Protein AF-A0A1A7YX71-F1 (afdb_monomer_lite)

Foldseek 3Di:
DDPPDDDDDDDDAEEAEDDPVLVVDVVNVCVVCCVPRVVVVDYHYDYPPPPDDDDPDDPVPDDDDDDDDDPVPNPCVPVVNVVVVVVVQVVQVVVVHGDDDDDDDPDD

Organism: NCBI:txid60296

InterPro domains:
  IPR003349 JmjN domain [PF02375] (14-47)
  IPR003349 JmjN domain [PS51183] (13-54)
  IPR003349 JmjN domain [SM00545] (12-53)
  IPR036431 ARID DNA-binding domain superfamily [SSF46774] (58-107)

Sequence (108 aa):
MSAYAEFVPPPECPVFEPSWEEFSDPLGFINKIRPIAEKTGICKIRPPQDWQPPFACDVRNFRFTPRVQRLNELEALTRVKLNFLDQIAKFWELQGSKIRFPHVERKI

Radius of gyration: 23.55 Å; chains: 1; bounding box: 48×42×63 Å

pLDDT: mean 87.99, std 12.6, range [39.25, 98.06]

Secondary structure (DSSP, 8-state):
----PPP-PPPPPPEE---HHHHH-HHHHHHHHHHHHTTTS--EEPPPTT------S-TTT----PPP--GGG--TT-HHHHHHHHHHHHHHHHTT--------TT--

Structure (mmCIF, N/CA/C/O backbone):
data_AF-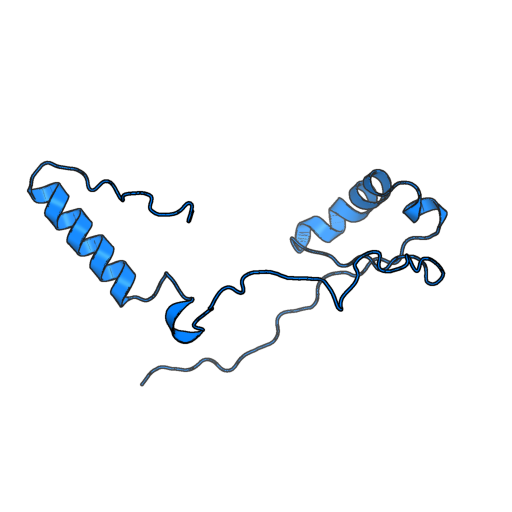A0A1A7YX71-F1
#
_entry.id   AF-A0A1A7YX71-F1
#
loop_
_atom_site.group_PDB
_atom_site.id
_atom_site.type_symbol
_atom_site.label_atom_id
_atom_site.label_alt_id
_atom_site.label_comp_id
_atom_site.label_asym_id
_atom_site.label_entity_id
_atom_site.label_seq_id
_atom_site.pdbx_PDB_ins_code
_atom_site.Cartn_x
_atom_site.Cartn_y
_atom_site.Cartn_z
_atom_site.occupancy
_atom_site.B_iso_or_equiv
_atom_site.auth_seq_id
_atom_site.auth_comp_id
_atom_site.auth_asym_id
_atom_site.auth_atom_id
_atom_site.pdbx_PDB_model_num
ATOM 1 N N . MET A 1 1 ? -28.779 16.682 11.242 1.00 39.25 1 MET A N 1
ATOM 2 C CA . MET A 1 1 ? -28.637 16.122 9.883 1.00 39.25 1 MET A CA 1
ATOM 3 C C . MET A 1 1 ? -27.153 15.942 9.634 1.00 39.25 1 MET A C 1
ATOM 5 O O . MET A 1 1 ? -26.424 16.915 9.773 1.00 39.25 1 MET A O 1
ATOM 9 N N . SER A 1 2 ? -26.692 14.707 9.425 1.00 51.47 2 SER A N 1
ATOM 10 C CA . SER A 1 2 ? -25.288 14.448 9.091 1.00 51.47 2 SER A CA 1
ATOM 11 C C . SER A 1 2 ? -25.038 15.000 7.689 1.00 51.47 2 SER A C 1
ATOM 13 O O . SER A 1 2 ? -25.748 14.630 6.755 1.00 51.47 2 SER A O 1
ATOM 15 N N . ALA A 1 3 ? -24.115 15.9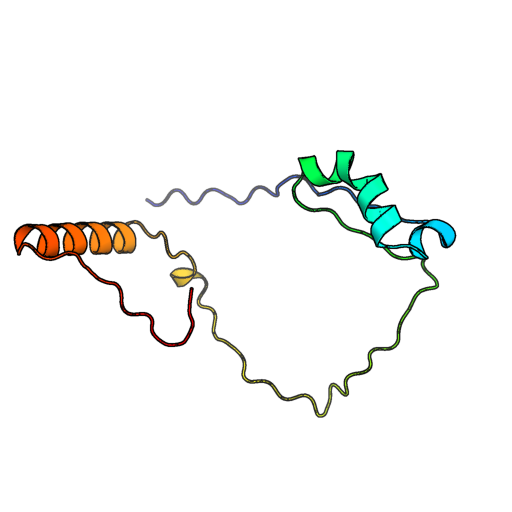50 7.564 1.00 57.91 3 ALA A N 1
ATOM 16 C CA . ALA A 1 3 ? -23.662 16.429 6.270 1.00 57.91 3 ALA A CA 1
ATOM 17 C C . ALA A 1 3 ? -22.780 15.328 5.673 1.00 57.91 3 ALA A C 1
ATOM 19 O O . ALA A 1 3 ? -21.602 15.221 6.006 1.00 57.91 3 ALA A O 1
ATOM 20 N N . TYR A 1 4 ? -23.371 14.462 4.854 1.00 62.59 4 TYR A N 1
ATOM 21 C CA . TYR A 1 4 ? -22.599 13.542 4.032 1.00 62.59 4 TYR A CA 1
ATOM 22 C C . TYR A 1 4 ? -21.865 14.391 2.995 1.00 62.59 4 TYR A C 1
ATOM 24 O O . TYR A 1 4 ? -22.487 14.933 2.084 1.00 62.59 4 TYR A O 1
ATOM 32 N N . ALA A 1 5 ? -20.560 14.577 3.179 1.00 73.88 5 ALA A N 1
ATOM 33 C CA . ALA A 1 5 ? -19.719 15.133 2.133 1.00 73.88 5 ALA A CA 1
ATOM 34 C C . ALA A 1 5 ? -19.713 14.140 0.964 1.00 73.88 5 ALA A C 1
ATOM 36 O O . ALA A 1 5 ? -19.429 12.956 1.154 1.00 73.88 5 ALA A O 1
ATOM 37 N N . GLU A 1 6 ? -20.078 14.609 -0.225 1.00 88.38 6 GLU A N 1
ATOM 38 C CA . GLU A 1 6 ? -19.988 13.814 -1.445 1.00 88.38 6 GLU A CA 1
ATOM 39 C C . GLU A 1 6 ? -18.515 13.482 -1.729 1.00 88.38 6 GLU A C 1
ATOM 41 O O . GLU A 1 6 ? -17.621 14.296 -1.483 1.00 88.38 6 GLU A O 1
ATOM 46 N N . PHE A 1 7 ? -18.244 12.258 -2.183 1.00 91.56 7 PHE A N 1
ATOM 47 C CA . PHE A 1 7 ? -16.879 11.804 -2.424 1.00 91.56 7 PHE A CA 1
ATOM 48 C C . PHE A 1 7 ? -16.243 12.589 -3.575 1.00 91.56 7 PHE A C 1
ATOM 50 O O . PHE A 1 7 ? -16.764 12.603 -4.689 1.00 91.56 7 PHE A O 1
ATOM 57 N N . VAL A 1 8 ? -15.075 13.175 -3.317 1.00 93.94 8 VAL A N 1
ATOM 58 C CA . VAL A 1 8 ? -14.234 13.797 -4.341 1.00 93.94 8 VAL A CA 1
ATOM 59 C C . VAL A 1 8 ? -12.966 12.952 -4.492 1.00 93.94 8 VAL A C 1
ATOM 61 O O . VAL A 1 8 ? -12.226 12.812 -3.513 1.00 93.94 8 VAL A O 1
ATOM 64 N N . PRO A 1 9 ? -12.697 12.378 -5.680 1.00 94.38 9 PRO A N 1
ATOM 65 C CA . PRO A 1 9 ? -11.481 11.611 -5.912 1.00 94.38 9 PRO A CA 1
ATOM 66 C C . PRO A 1 9 ? -10.219 12.461 -5.675 1.00 94.38 9 PRO A C 1
ATOM 68 O O . PRO A 1 9 ? -10.140 13.583 -6.186 1.00 94.38 9 PRO A O 1
ATOM 71 N N . PRO A 1 10 ? -9.220 11.957 -4.931 1.00 93.88 10 PRO A N 1
ATOM 72 C CA . PRO A 1 10 ? -7.930 12.624 -4.801 1.00 93.88 10 PRO A CA 1
ATOM 73 C C . PRO A 1 10 ? -7.129 12.552 -6.116 1.00 93.88 10 PRO A C 1
ATOM 75 O O . PRO A 1 10 ? -7.420 11.712 -6.970 1.00 93.88 10 PRO A O 1
ATOM 78 N N . PRO A 1 11 ? -6.101 13.403 -6.292 1.00 95.62 11 PRO A N 1
ATOM 79 C CA . PRO A 1 11 ? -5.203 13.304 -7.438 1.00 95.62 11 PRO A CA 1
ATOM 80 C C . PRO A 1 11 ? -4.448 11.967 -7.451 1.00 95.62 11 PRO A C 1
ATOM 82 O O . PRO A 1 11 ? -4.078 11.429 -6.406 1.00 95.62 11 PRO A O 1
ATOM 85 N N . GLU A 1 12 ? -4.189 11.458 -8.654 1.00 96.12 12 GLU A N 1
ATOM 86 C CA . GLU A 1 12 ? -3.448 10.215 -8.871 1.00 96.12 12 GLU A CA 1
ATOM 87 C C . GLU A 1 12 ? -1.962 10.341 -8.499 1.00 96.12 12 GLU A C 1
ATOM 89 O O . GLU A 1 12 ? -1.345 11.403 -8.612 1.00 96.12 12 GLU A O 1
ATOM 94 N N . CYS A 1 13 ? -1.365 9.219 -8.094 1.00 96.69 13 CYS A N 1
ATOM 95 C CA . CYS A 1 13 ? 0.067 9.128 -7.804 1.00 96.69 13 CYS A CA 1
ATOM 96 C C . CYS A 1 13 ? 0.915 8.984 -9.089 1.00 96.69 13 CYS A C 1
ATOM 98 O O . CYS A 1 13 ? 0.409 8.524 -10.119 1.00 96.69 13 CYS A O 1
ATOM 100 N N . PRO A 1 14 ? 2.217 9.335 -9.057 1.00 97.25 14 PRO A N 1
ATOM 101 C CA . PRO A 1 14 ? 3.100 9.181 -10.209 1.00 97.25 14 PRO A CA 1
ATOM 102 C C . PRO A 1 14 ? 3.270 7.712 -10.610 1.00 97.25 14 PRO A C 1
ATOM 104 O O . PRO A 1 14 ? 3.330 6.812 -9.764 1.00 97.25 14 PRO A O 1
ATOM 107 N N . VAL A 1 15 ? 3.384 7.491 -11.922 1.00 97.88 15 VAL A N 1
ATOM 108 C CA . VAL A 1 15 ? 3.590 6.175 -12.533 1.00 97.88 15 VAL A CA 1
ATOM 109 C C . VAL A 1 15 ? 4.948 6.138 -13.218 1.00 97.88 15 VAL A C 1
ATOM 111 O O . VAL A 1 15 ? 5.278 7.051 -13.970 1.00 97.88 15 VAL A O 1
ATOM 114 N N . PHE A 1 16 ? 5.710 5.076 -12.975 1.00 97.56 16 PHE A N 1
ATOM 115 C CA . PHE A 1 16 ? 7.027 4.862 -13.563 1.00 97.56 16 PHE A CA 1
ATOM 116 C C . PHE A 1 16 ? 7.058 3.565 -14.375 1.00 97.56 16 PHE A C 1
ATOM 118 O O . PHE A 1 16 ? 6.539 2.538 -13.932 1.00 97.56 16 PHE A O 1
ATOM 125 N N . GLU A 1 17 ? 7.680 3.624 -15.549 1.00 97.12 17 GLU A N 1
ATOM 126 C CA . GLU A 1 17 ? 7.806 2.516 -16.503 1.00 97.12 17 GLU A CA 1
ATOM 127 C C . GLU A 1 17 ? 9.307 2.315 -16.796 1.00 97.12 17 GLU A C 1
ATOM 129 O O . GLU A 1 17 ? 9.835 2.963 -17.701 1.00 97.12 17 GLU A O 1
ATOM 134 N N . PRO A 1 18 ? 10.039 1.536 -15.970 1.00 96.88 18 PRO A N 1
ATOM 135 C CA . PRO A 1 18 ? 11.474 1.324 -16.138 1.00 96.88 18 PRO A CA 1
ATOM 136 C C . PRO A 1 18 ? 11.804 0.596 -17.442 1.00 96.88 18 PRO A C 1
ATOM 138 O O . PRO A 1 18 ? 11.065 -0.285 -17.889 1.00 96.88 18 PRO A O 1
ATOM 141 N N . SER A 1 19 ? 12.977 0.899 -17.996 1.00 96.31 19 SER A N 1
ATOM 142 C CA . SER A 1 19 ? 13.597 0.049 -19.014 1.00 96.31 19 SER A CA 1
ATOM 143 C C . SER A 1 19 ? 14.019 -1.307 -18.426 1.00 96.31 19 SER A C 1
ATOM 145 O O . SER A 1 19 ? 14.082 -1.483 -17.210 1.00 96.31 19 SER A O 1
ATOM 147 N N . TRP A 1 20 ? 14.368 -2.278 -19.275 1.00 95.88 20 TRP A N 1
ATOM 148 C CA . TRP A 1 20 ? 14.914 -3.564 -18.815 1.00 95.88 20 TRP A CA 1
ATOM 149 C C . TRP A 1 20 ? 16.193 -3.415 -17.981 1.00 95.88 20 TRP A C 1
ATOM 151 O O . TRP A 1 20 ? 16.388 -4.157 -17.021 1.00 95.88 20 TRP A O 1
ATOM 161 N N . GLU A 1 21 ? 17.040 -2.442 -18.320 1.00 96.12 21 GLU A N 1
ATOM 162 C CA . GLU A 1 21 ? 18.265 -2.145 -17.573 1.00 96.12 21 GLU A CA 1
ATOM 163 C C . GLU A 1 21 ? 17.933 -1.610 -16.179 1.00 96.12 21 GLU A C 1
ATOM 165 O O . GLU A 1 21 ? 18.461 -2.087 -15.180 1.00 96.12 21 GLU A O 1
ATOM 170 N N . GLU A 1 22 ? 16.994 -0.670 -16.089 1.00 95.06 22 GLU A N 1
ATOM 171 C CA . GLU A 1 22 ? 16.545 -0.109 -14.814 1.00 95.06 22 GLU A CA 1
ATOM 172 C C . GLU A 1 22 ? 15.790 -1.129 -13.959 1.00 95.06 22 GLU A C 1
ATOM 174 O O . GLU A 1 22 ? 15.921 -1.142 -12.739 1.00 95.06 22 GLU A O 1
ATOM 179 N N . PHE A 1 23 ? 15.020 -2.009 -14.597 1.00 96.31 23 PHE A N 1
ATOM 180 C CA . PHE A 1 23 ? 14.265 -3.060 -13.926 1.00 96.31 23 PHE A CA 1
ATOM 181 C C . PHE A 1 23 ? 15.171 -4.162 -13.351 1.00 96.31 23 PHE A C 1
ATOM 183 O O . PHE A 1 23 ? 14.747 -4.904 -12.465 1.00 96.31 23 PHE A O 1
ATOM 190 N N . SER A 1 24 ? 16.422 -4.256 -13.819 1.00 96.25 24 SER A N 1
ATOM 191 C CA . SER A 1 24 ? 17.395 -5.240 -13.331 1.00 96.25 24 SER A CA 1
ATOM 192 C C . SER A 1 24 ? 17.920 -4.950 -11.917 1.00 96.25 24 SER A C 1
ATOM 194 O O . SER A 1 24 ? 18.229 -5.894 -11.189 1.00 96.25 24 SER A O 1
ATOM 196 N N . ASP A 1 25 ? 17.954 -3.677 -11.499 1.00 97.00 25 ASP A N 1
ATOM 197 C CA . ASP A 1 25 ? 18.292 -3.246 -10.133 1.00 97.00 25 ASP A CA 1
ATOM 198 C C . ASP A 1 25 ? 17.128 -2.456 -9.498 1.00 97.00 25 ASP A C 1
ATOM 200 O O . ASP A 1 25 ? 17.078 -1.220 -9.571 1.00 97.00 25 ASP A O 1
ATOM 204 N N . PRO A 1 26 ? 16.186 -3.148 -8.824 1.00 96.69 26 PRO A N 1
ATOM 205 C CA . PRO A 1 26 ? 15.019 -2.509 -8.223 1.00 96.69 26 PRO A CA 1
ATOM 206 C C . PRO A 1 26 ? 15.364 -1.431 -7.190 1.00 96.69 26 PRO A C 1
ATOM 208 O O . PRO A 1 26 ? 14.680 -0.410 -7.123 1.00 96.69 26 PRO A O 1
ATOM 211 N N . LEU A 1 27 ? 16.411 -1.626 -6.377 1.00 97.19 27 LEU A N 1
ATOM 212 C CA . LEU A 1 27 ? 16.788 -0.656 -5.342 1.00 97.19 27 LEU A CA 1
ATOM 213 C C . LEU A 1 27 ? 17.457 0.572 -5.959 1.00 97.19 27 LEU A C 1
ATOM 215 O O . LEU A 1 27 ? 17.170 1.696 -5.538 1.00 97.19 27 LEU A O 1
ATOM 219 N N . GLY A 1 28 ? 18.295 0.377 -6.979 1.00 97.25 28 GLY A N 1
ATOM 220 C CA . GLY A 1 28 ? 18.844 1.465 -7.783 1.00 97.25 28 GLY A CA 1
ATOM 221 C C . GLY A 1 28 ? 17.744 2.309 -8.425 1.00 97.25 28 GLY A C 1
ATOM 222 O O . GLY A 1 28 ? 17.741 3.537 -8.289 1.00 97.25 28 GLY A O 1
ATOM 223 N N . PHE A 1 29 ? 16.749 1.663 -9.037 1.00 97.50 29 PHE A N 1
ATOM 224 C CA . PHE A 1 29 ? 15.607 2.356 -9.631 1.00 97.50 29 PHE A CA 1
ATOM 225 C C . PHE A 1 29 ? 14.753 3.099 -8.594 1.00 97.50 29 PHE A C 1
ATOM 227 O O . PHE A 1 29 ? 14.411 4.264 -8.804 1.00 97.50 29 PHE A O 1
ATOM 234 N N . ILE A 1 30 ? 14.460 2.482 -7.442 1.00 97.56 30 ILE A N 1
ATOM 235 C CA . ILE A 1 30 ? 13.728 3.137 -6.345 1.00 97.56 30 ILE A CA 1
ATOM 236 C C . ILE A 1 30 ? 14.472 4.390 -5.864 1.00 97.56 30 ILE A C 1
ATOM 238 O O . ILE A 1 30 ? 13.861 5.447 -5.703 1.00 97.56 30 ILE A O 1
ATOM 242 N N . ASN A 1 31 ? 15.793 4.308 -5.685 1.00 97.19 31 ASN A N 1
ATOM 243 C CA . ASN A 1 31 ? 16.608 5.459 -5.298 1.00 97.19 31 ASN A CA 1
ATOM 244 C C . ASN A 1 31 ? 16.580 6.570 -6.356 1.00 97.19 31 ASN A C 1
ATOM 246 O O . ASN A 1 31 ? 16.519 7.747 -5.998 1.00 97.19 31 ASN A O 1
ATOM 250 N N . LYS A 1 32 ? 16.559 6.212 -7.646 1.00 96.81 32 LYS A N 1
ATOM 251 C CA . LYS A 1 32 ? 16.434 7.165 -8.758 1.00 96.81 32 LYS A CA 1
ATOM 252 C C . LYS A 1 32 ? 15.110 7.935 -8.716 1.00 96.81 32 LYS A C 1
ATOM 254 O O . LYS A 1 32 ? 15.110 9.149 -8.906 1.00 96.81 32 LYS A O 1
ATOM 259 N N . ILE A 1 33 ? 13.988 7.257 -8.462 1.00 97.25 33 ILE A N 1
ATOM 260 C CA . ILE A 1 33 ? 12.650 7.882 -8.457 1.00 97.25 33 ILE A CA 1
ATOM 261 C C . ILE A 1 33 ? 12.277 8.529 -7.114 1.00 97.25 33 ILE A C 1
ATOM 263 O O . ILE A 1 33 ? 11.327 9.318 -7.056 1.00 97.25 33 ILE A O 1
ATOM 267 N N . ARG A 1 34 ? 13.018 8.233 -6.037 1.00 96.75 34 ARG A N 1
ATOM 268 C CA . ARG A 1 34 ? 12.748 8.712 -4.673 1.00 96.75 34 ARG A CA 1
ATOM 269 C C . ARG A 1 34 ? 12.478 10.223 -4.582 1.00 96.75 34 ARG A C 1
ATOM 271 O O . ARG A 1 34 ? 11.452 10.567 -3.999 1.00 96.75 34 ARG A O 1
ATOM 278 N N . PRO A 1 35 ? 13.277 11.130 -5.184 1.00 97.38 35 PRO A N 1
ATOM 279 C CA . PRO A 1 35 ? 13.049 12.577 -5.062 1.00 97.38 35 PRO A CA 1
ATOM 280 C C . PRO A 1 35 ? 11.683 13.055 -5.588 1.00 97.38 35 PRO A C 1
ATOM 282 O O . PRO A 1 35 ? 11.233 14.154 -5.255 1.00 97.38 35 PRO A O 1
ATOM 285 N N . ILE A 1 36 ? 11.032 12.248 -6.432 1.00 95.50 36 ILE A N 1
ATOM 286 C CA . ILE A 1 36 ? 9.710 12.515 -7.003 1.00 95.50 36 ILE A CA 1
ATOM 287 C C . ILE A 1 36 ? 8.634 11.810 -6.171 1.00 95.50 36 ILE A C 1
ATOM 289 O O . ILE A 1 36 ? 7.694 12.458 -5.715 1.00 95.50 36 ILE A O 1
ATOM 293 N N . ALA A 1 37 ? 8.785 10.501 -5.947 1.00 96.00 37 ALA A N 1
ATOM 294 C CA . ALA A 1 37 ? 7.785 9.664 -5.280 1.00 96.00 37 ALA A CA 1
ATOM 295 C C . ALA A 1 37 ? 7.620 9.974 -3.780 1.00 96.00 37 ALA A C 1
ATOM 297 O O . ALA A 1 37 ? 6.526 9.843 -3.235 1.00 96.00 37 ALA A O 1
ATOM 298 N N . GLU A 1 38 ? 8.681 10.427 -3.107 1.00 96.00 38 GLU A N 1
ATOM 299 C CA . GLU A 1 38 ? 8.645 10.777 -1.679 1.00 96.00 38 GLU A CA 1
ATOM 300 C C . GLU A 1 38 ? 7.669 11.929 -1.395 1.00 96.00 38 GLU A C 1
ATOM 302 O O . GLU A 1 38 ? 7.043 11.962 -0.339 1.00 96.00 38 GLU A O 1
ATOM 307 N N . LYS A 1 39 ? 7.450 12.826 -2.368 1.00 96.19 39 LYS A N 1
ATOM 308 C CA . LYS A 1 39 ? 6.517 13.958 -2.236 1.00 96.19 39 LYS A CA 1
ATOM 309 C C . LYS A 1 39 ? 5.051 13.526 -2.171 1.00 96.19 39 LYS A C 1
ATOM 311 O O . LYS A 1 39 ? 4.241 14.235 -1.584 1.00 96.19 39 LYS A O 1
ATOM 316 N N . THR A 1 40 ? 4.707 12.396 -2.787 1.00 96.19 40 THR A N 1
ATOM 317 C CA . THR A 1 40 ? 3.339 11.856 -2.823 1.00 96.19 40 THR A CA 1
ATOM 318 C C . THR A 1 40 ? 3.112 10.746 -1.801 1.00 96.19 40 THR A C 1
ATOM 320 O O . THR A 1 40 ? 1.983 10.290 -1.642 1.00 96.19 40 THR A O 1
ATOM 323 N N . GLY A 1 41 ? 4.164 10.269 -1.129 1.00 96.25 41 GLY A N 1
ATOM 324 C CA . GLY A 1 41 ? 4.124 9.161 -0.166 1.00 96.25 41 GLY A CA 1
ATOM 325 C C . GLY A 1 41 ? 3.932 7.772 -0.791 1.00 96.25 41 GLY A C 1
ATOM 326 O O . GLY A 1 41 ? 4.375 6.781 -0.218 1.00 96.25 41 GLY A O 1
ATOM 327 N N . ILE A 1 42 ? 3.321 7.694 -1.977 1.00 97.12 42 ILE A N 1
ATOM 328 C CA . ILE A 1 42 ? 3.124 6.473 -2.767 1.00 97.12 42 ILE A CA 1
ATOM 329 C C . ILE A 1 42 ? 3.423 6.726 -4.251 1.00 97.12 42 ILE A C 1
ATOM 331 O O . ILE A 1 42 ? 3.296 7.851 -4.739 1.00 97.12 42 ILE A O 1
ATOM 335 N N . CYS A 1 43 ? 3.789 5.671 -4.981 1.00 97.69 43 CYS A N 1
ATOM 336 C CA . CYS A 1 43 ? 3.905 5.671 -6.441 1.00 97.69 43 CYS A CA 1
ATOM 337 C C . CYS A 1 43 ? 3.541 4.296 -7.019 1.00 97.69 43 CYS A C 1
ATOM 339 O O . CYS A 1 43 ? 3.470 3.306 -6.287 1.00 97.69 43 CYS A O 1
ATOM 341 N N . LYS A 1 44 ? 3.328 4.231 -8.336 1.00 98.06 44 LYS A N 1
ATOM 342 C CA . LYS A 1 44 ? 3.064 2.987 -9.071 1.00 98.06 44 LYS A CA 1
ATOM 343 C C . LYS A 1 44 ? 4.210 2.691 -10.035 1.00 98.06 44 LYS A C 1
ATOM 345 O O . LYS A 1 44 ? 4.598 3.561 -10.806 1.00 98.06 44 LYS A O 1
ATOM 350 N N . ILE A 1 45 ? 4.704 1.456 -10.042 1.00 97.88 45 ILE A N 1
ATOM 351 C CA . ILE A 1 45 ? 5.712 0.986 -11.002 1.00 97.88 45 ILE A CA 1
ATOM 352 C C . ILE A 1 45 ? 5.055 -0.061 -11.896 1.00 97.88 45 ILE A C 1
ATOM 354 O O . ILE A 1 45 ? 4.471 -1.022 -11.393 1.00 97.88 45 ILE A O 1
ATOM 358 N N . ARG A 1 46 ? 5.119 0.131 -13.214 1.00 97.81 46 ARG A N 1
ATOM 359 C CA . ARG A 1 46 ? 4.672 -0.858 -14.199 1.00 97.81 46 ARG A CA 1
ATOM 360 C C . ARG A 1 46 ? 5.907 -1.556 -14.767 1.00 97.81 46 ARG A C 1
ATOM 362 O O . ARG A 1 46 ? 6.724 -0.867 -15.365 1.00 97.81 46 ARG A O 1
ATOM 369 N N . PRO A 1 47 ? 6.079 -2.871 -14.570 1.00 96.94 47 PRO A N 1
ATOM 370 C CA . PRO A 1 47 ? 7.227 -3.582 -15.124 1.00 96.94 47 PRO A CA 1
ATOM 371 C C . PRO A 1 47 ? 7.190 -3.587 -16.666 1.00 96.94 47 PRO A C 1
ATOM 373 O O . PRO A 1 47 ? 6.132 -3.319 -17.248 1.00 96.94 47 PRO A O 1
ATOM 376 N N . PRO A 1 48 ? 8.310 -3.925 -17.332 1.00 96.81 48 PRO A N 1
ATOM 377 C CA . PRO A 1 48 ? 8.339 -4.142 -18.777 1.00 96.81 48 PRO A CA 1
ATOM 378 C C . PRO A 1 48 ? 7.256 -5.131 -19.236 1.00 96.81 48 PRO A C 1
ATOM 380 O O . PRO A 1 48 ? 6.975 -6.112 -18.549 1.00 96.81 48 PRO A O 1
ATOM 383 N N . GLN A 1 49 ? 6.661 -4.898 -20.409 1.00 93.69 49 GLN A N 1
ATOM 384 C CA . GLN A 1 49 ? 5.474 -5.631 -20.877 1.00 93.69 49 GLN A CA 1
ATOM 385 C C . GLN A 1 49 ? 5.693 -7.147 -21.037 1.00 93.69 49 GLN 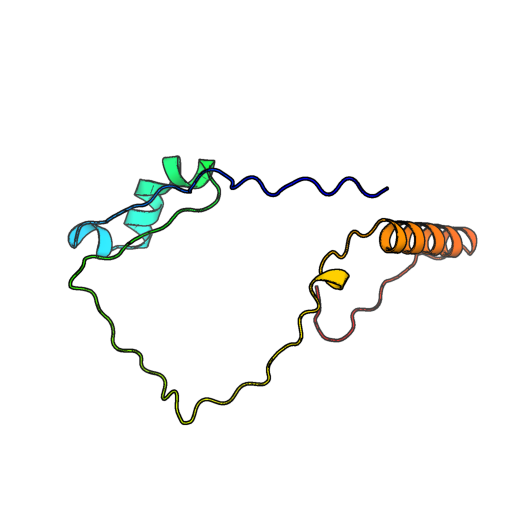A C 1
ATOM 387 O O . GLN A 1 49 ? 4.761 -7.926 -20.811 1.00 93.69 49 GLN A O 1
ATOM 392 N N . ASP A 1 50 ? 6.911 -7.576 -21.381 1.00 95.44 50 ASP A N 1
ATOM 393 C CA . ASP A 1 50 ? 7.234 -9.003 -21.523 1.00 95.44 50 ASP A CA 1
ATOM 394 C C . ASP A 1 50 ? 7.542 -9.681 -20.175 1.00 95.44 50 ASP A C 1
ATOM 396 O O . ASP A 1 50 ? 7.695 -10.901 -20.108 1.00 95.44 50 ASP A O 1
ATOM 400 N N . TRP A 1 51 ? 7.603 -8.921 -19.073 1.00 95.38 51 TRP A N 1
ATOM 401 C CA . TRP A 1 51 ? 7.749 -9.480 -17.733 1.00 95.38 51 TRP A CA 1
ATOM 402 C C . TRP A 1 51 ? 6.392 -9.936 -17.188 1.00 95.38 51 TRP A C 1
ATOM 404 O O . TRP A 1 51 ? 5.628 -9.167 -16.605 1.00 95.38 51 TRP A O 1
ATOM 414 N N . GLN A 1 52 ? 6.089 -11.217 -17.387 1.00 94.94 52 GLN A N 1
ATOM 415 C CA . GLN A 1 52 ? 4.826 -11.834 -16.976 1.00 94.94 52 GLN A CA 1
ATOM 416 C C . GLN A 1 52 ? 5.105 -13.112 -16.172 1.00 94.94 52 GLN A C 1
ATOM 418 O O . GLN A 1 52 ? 5.118 -14.209 -16.736 1.00 94.94 52 GLN A O 1
ATOM 423 N N . PRO A 1 53 ? 5.381 -13.003 -14.858 1.00 94.75 53 PRO A N 1
ATOM 424 C CA . PRO A 1 53 ? 5.642 -14.175 -14.035 1.00 94.75 53 PRO A CA 1
ATOM 425 C C . PRO A 1 53 ? 4.377 -15.043 -13.915 1.00 94.75 53 PRO A C 1
ATOM 427 O O . PRO A 1 53 ? 3.279 -14.510 -13.718 1.00 94.75 53 PRO A O 1
ATOM 430 N N . PRO A 1 54 ? 4.499 -16.380 -13.989 1.00 95.50 54 PRO A N 1
ATOM 431 C CA . PRO A 1 54 ? 3.362 -17.263 -13.784 1.00 95.50 54 PRO A CA 1
ATOM 432 C C . PRO A 1 54 ? 2.886 -17.195 -12.329 1.00 95.50 54 PRO A C 1
ATOM 434 O O . PRO A 1 54 ? 3.681 -17.096 -11.391 1.00 95.50 54 PRO A O 1
ATOM 437 N N . PHE A 1 55 ? 1.574 -17.297 -12.124 1.00 94.38 55 PHE A N 1
ATOM 438 C CA . PHE A 1 55 ? 1.009 -17.406 -10.784 1.00 94.38 55 PHE A CA 1
ATOM 439 C C . PHE A 1 55 ? 1.251 -18.817 -10.229 1.00 94.38 55 PHE A C 1
ATOM 441 O O . PHE A 1 55 ? 0.749 -19.795 -10.775 1.00 94.38 55 PHE A O 1
ATOM 448 N N . ALA A 1 56 ? 2.033 -18.926 -9.153 1.00 93.31 56 ALA A N 1
ATOM 449 C CA . ALA A 1 56 ? 2.486 -20.218 -8.630 1.00 93.31 56 ALA A CA 1
ATOM 450 C C . ALA A 1 56 ? 1.460 -20.945 -7.738 1.00 93.31 56 ALA A C 1
ATOM 452 O O . ALA A 1 56 ? 1.600 -22.143 -7.498 1.00 93.31 56 ALA A O 1
ATOM 453 N N . CYS A 1 57 ? 0.451 -20.246 -7.212 1.00 92.50 57 CYS A N 1
ATOM 454 C CA . CYS A 1 57 ? -0.493 -20.841 -6.267 1.00 92.50 57 CYS A CA 1
ATOM 455 C C . CYS A 1 57 ? -1.632 -21.574 -6.988 1.00 92.50 57 CYS A C 1
ATOM 457 O O . CYS A 1 57 ? -2.286 -21.019 -7.872 1.00 92.50 57 CYS A O 1
ATOM 459 N N . ASP A 1 58 ? -1.942 -22.791 -6.539 1.00 93.44 58 ASP A N 1
ATOM 460 C CA . ASP A 1 58 ? -3.124 -23.516 -7.002 1.00 93.44 58 ASP A CA 1
ATOM 461 C C . ASP A 1 58 ? -4.393 -22.958 -6.348 1.00 93.44 58 ASP A C 1
ATOM 463 O O . ASP A 1 58 ? -4.724 -23.249 -5.196 1.00 93.44 58 ASP A O 1
ATOM 467 N N . VAL A 1 59 ? -5.131 -22.168 -7.125 1.00 92.88 59 VAL A N 1
ATOM 468 C CA . VAL A 1 59 ? -6.374 -21.514 -6.705 1.00 92.88 59 VAL A CA 1
ATOM 469 C C . VAL A 1 59 ? -7.439 -22.520 -6.254 1.00 92.88 59 VAL A C 1
ATOM 471 O O . VAL A 1 59 ? -8.238 -22.200 -5.378 1.00 92.88 59 VAL A O 1
ATOM 474 N N . ARG A 1 60 ? -7.461 -23.744 -6.803 1.00 92.12 60 ARG A N 1
ATOM 475 C CA . ARG A 1 60 ? -8.503 -24.739 -6.482 1.00 92.12 60 ARG A CA 1
ATOM 476 C C . ARG A 1 60 ? -8.315 -25.353 -5.100 1.00 92.12 60 ARG A C 1
ATOM 478 O O . ARG A 1 60 ? -9.293 -25.734 -4.462 1.00 92.12 60 ARG A O 1
ATOM 485 N N . ASN A 1 61 ? -7.069 -25.431 -4.646 1.00 93.38 61 ASN A N 1
ATOM 486 C CA . ASN A 1 61 ? -6.697 -26.037 -3.371 1.00 93.38 61 ASN A CA 1
ATOM 487 C C . ASN A 1 61 ? -6.310 -25.001 -2.300 1.00 93.38 61 ASN A C 1
ATOM 489 O O . ASN A 1 61 ? -6.003 -25.372 -1.165 1.00 93.38 61 ASN A O 1
ATOM 493 N N . PHE A 1 62 ? -6.361 -23.704 -2.618 1.00 94.38 62 PHE A N 1
ATOM 494 C CA . PHE A 1 62 ? -6.033 -22.632 -1.683 1.00 94.38 62 PHE A CA 1
ATOM 495 C C . PHE A 1 62 ? -7.152 -22.409 -0.654 1.00 94.38 62 PHE A C 1
ATOM 497 O O . PHE A 1 62 ? -8.283 -22.065 -0.999 1.00 94.38 62 PHE A O 1
ATOM 504 N N . ARG A 1 63 ? -6.834 -22.573 0.636 1.00 93.94 63 ARG A N 1
ATOM 505 C CA . ARG A 1 63 ? -7.760 -22.339 1.755 1.00 93.94 63 ARG A CA 1
ATOM 506 C C . ARG A 1 63 ? -7.191 -21.292 2.701 1.00 93.94 63 ARG A C 1
ATOM 508 O O . ARG A 1 63 ? -6.046 -21.393 3.128 1.00 93.94 63 ARG A O 1
ATOM 515 N N . PHE A 1 64 ? -8.017 -20.323 3.073 1.00 95.81 64 PHE A N 1
ATOM 516 C CA . PHE A 1 64 ? -7.699 -19.323 4.086 1.00 95.81 64 PHE A CA 1
ATOM 517 C C . PHE A 1 64 ? -8.955 -18.981 4.887 1.00 95.81 64 PHE A C 1
ATOM 519 O O . PHE A 1 64 ? -10.072 -19.086 4.379 1.00 95.81 64 PHE A O 1
ATOM 526 N N . THR A 1 65 ? -8.780 -18.566 6.141 1.00 94.50 65 THR A N 1
ATOM 527 C CA . THR A 1 65 ? -9.889 -18.082 6.971 1.00 94.50 65 THR A CA 1
ATOM 528 C C . THR A 1 65 ? -10.147 -16.610 6.641 1.00 94.50 65 THR A C 1
ATOM 530 O O . THR A 1 65 ? -9.266 -15.779 6.891 1.00 94.50 65 THR A O 1
ATOM 533 N N . PRO A 1 66 ? -11.316 -16.246 6.086 1.00 94.94 66 PRO A N 1
ATOM 534 C CA . PRO A 1 66 ? -11.616 -14.857 5.770 1.00 94.94 66 PRO A CA 1
ATOM 535 C C . PRO A 1 66 ? -11.804 -14.029 7.047 1.00 94.94 66 PRO A C 1
ATOM 537 O O . PRO A 1 66 ? -12.233 -14.533 8.086 1.00 94.94 66 PRO A O 1
ATOM 540 N N . ARG A 1 67 ? -11.514 -12.728 6.960 1.00 90.56 67 ARG A N 1
ATOM 541 C CA . ARG A 1 67 ? -11.816 -11.756 8.018 1.00 90.56 67 ARG A CA 1
ATOM 542 C C . ARG A 1 67 ? -13.044 -10.942 7.630 1.00 90.56 67 ARG A C 1
ATOM 544 O O . ARG A 1 67 ? -13.142 -10.474 6.501 1.00 90.56 67 ARG A O 1
ATOM 551 N N . VAL A 1 68 ? -13.954 -10.742 8.580 1.00 90.81 68 VAL A N 1
ATOM 552 C CA . VAL A 1 68 ? -15.135 -9.889 8.395 1.00 90.81 68 VAL A CA 1
ATOM 553 C C . VAL A 1 68 ? -14.749 -8.431 8.649 1.00 90.81 68 VAL A C 1
ATOM 555 O O . VAL A 1 68 ? -14.167 -8.120 9.688 1.00 90.81 68 VAL A O 1
ATOM 558 N N . GLN A 1 69 ? -1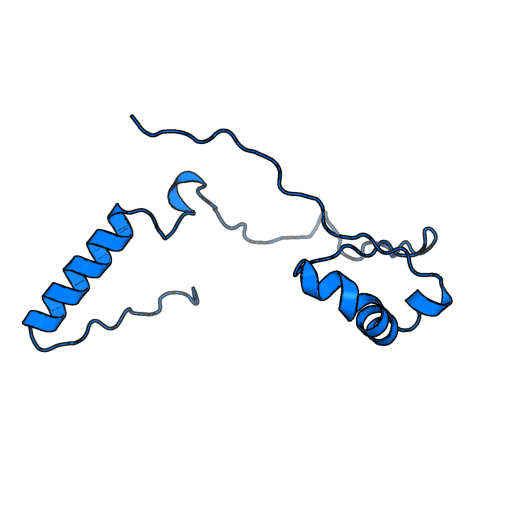5.095 -7.537 7.722 1.00 88.81 69 GLN A N 1
ATOM 559 C CA . GLN A 1 69 ? -14.952 -6.087 7.877 1.00 88.81 69 GLN A CA 1
ATOM 560 C C . GLN A 1 69 ? -16.327 -5.422 7.762 1.00 88.81 69 GLN A C 1
ATOM 562 O O . GLN A 1 69 ? -17.002 -5.549 6.744 1.00 88.81 69 GLN A O 1
ATOM 567 N N . ARG A 1 70 ? -16.753 -4.724 8.819 1.00 86.00 70 ARG A N 1
ATOM 568 C CA . ARG A 1 70 ? -18.008 -3.962 8.858 1.00 86.00 70 ARG A CA 1
ATOM 569 C C . ARG A 1 70 ? -17.709 -2.497 8.564 1.00 86.00 70 ARG A C 1
ATOM 571 O O . ARG A 1 70 ? -17.090 -1.829 9.385 1.00 86.00 70 ARG A O 1
ATOM 578 N N . LEU A 1 71 ? -18.121 -2.006 7.396 1.00 83.00 71 LEU A N 1
ATOM 579 C CA . LEU A 1 71 ? -17.746 -0.668 6.913 1.00 83.00 71 LEU A CA 1
ATOM 580 C C . LEU A 1 71 ? -18.234 0.462 7.834 1.00 83.00 71 LEU A C 1
ATOM 582 O O . LEU A 1 71 ? -17.513 1.423 8.066 1.00 83.00 71 LEU A O 1
ATOM 586 N N . ASN A 1 72 ? -19.423 0.306 8.415 1.00 78.75 72 ASN A N 1
ATOM 587 C CA . ASN A 1 72 ? -20.016 1.233 9.381 1.00 78.75 72 ASN A CA 1
ATOM 588 C C . ASN A 1 72 ? -19.275 1.293 10.732 1.00 78.75 72 ASN A C 1
ATOM 590 O O . ASN A 1 72 ? -19.442 2.257 11.471 1.00 78.75 72 ASN A O 1
ATOM 594 N N . GLU A 1 73 ? -18.486 0.271 11.068 1.00 72.75 73 GLU A N 1
ATOM 595 C CA . GLU A 1 73 ? -17.721 0.170 12.321 1.00 72.75 73 GLU A CA 1
ATOM 596 C C . GLU A 1 73 ? -16.202 0.286 12.086 1.00 72.75 73 GLU A C 1
ATOM 598 O O . GLU A 1 73 ? -15.417 0.187 13.030 1.00 72.75 73 GLU A O 1
ATOM 603 N N . LEU A 1 74 ? -15.772 0.477 10.832 1.00 74.00 74 LEU A N 1
ATOM 604 C CA . LEU A 1 74 ? -14.358 0.512 10.454 1.00 74.00 74 LEU A CA 1
ATOM 605 C C . LEU A 1 74 ? -13.653 1.755 11.013 1.00 74.00 74 LEU A C 1
ATOM 607 O O . LEU A 1 74 ? -12.471 1.707 11.354 1.00 74.00 74 LEU A O 1
ATOM 611 N N . GLU A 1 75 ? -14.384 2.862 11.145 1.00 73.12 75 GLU A N 1
ATOM 612 C CA . GLU A 1 75 ? -13.851 4.105 11.683 1.00 73.12 75 GLU A CA 1
ATOM 613 C C . GLU A 1 75 ? -13.720 4.019 13.213 1.00 73.12 75 GLU A C 1
ATOM 615 O O . GLU A 1 75 ? -14.660 4.217 13.985 1.00 73.12 75 GLU A O 1
ATOM 620 N N . ALA A 1 76 ? -12.507 3.730 13.686 1.00 59.47 76 ALA A N 1
ATOM 621 C CA . ALA A 1 76 ? -12.208 3.644 15.115 1.00 59.47 76 ALA A CA 1
ATOM 622 C C . ALA A 1 76 ? -12.275 4.999 15.852 1.00 59.47 76 ALA A C 1
ATOM 624 O O . ALA A 1 76 ? -12.178 5.019 17.079 1.00 59.47 76 ALA A O 1
ATOM 625 N N . LEU A 1 77 ? -12.447 6.105 15.122 1.00 61.88 77 LEU A N 1
ATOM 626 C CA . LEU A 1 77 ? -12.460 7.481 15.624 1.00 61.88 77 LEU A CA 1
ATOM 627 C C . LEU A 1 77 ? -13.868 8.077 15.716 1.00 61.88 77 LEU A C 1
ATOM 629 O O . LEU A 1 77 ? -14.020 9.292 15.837 1.00 61.88 77 LEU A O 1
ATOM 633 N N . THR A 1 78 ? -14.911 7.244 15.688 1.00 73.31 78 THR A N 1
ATOM 634 C CA . THR A 1 78 ? -16.267 7.742 15.932 1.00 73.31 78 THR A CA 1
ATOM 635 C C . THR A 1 78 ? -16.309 8.546 17.232 1.00 73.31 78 THR A C 1
ATOM 637 O O . THR A 1 78 ? -15.794 8.129 18.274 1.00 73.31 78 THR A O 1
ATOM 640 N N . ARG A 1 79 ? -16.954 9.719 17.184 1.00 72.38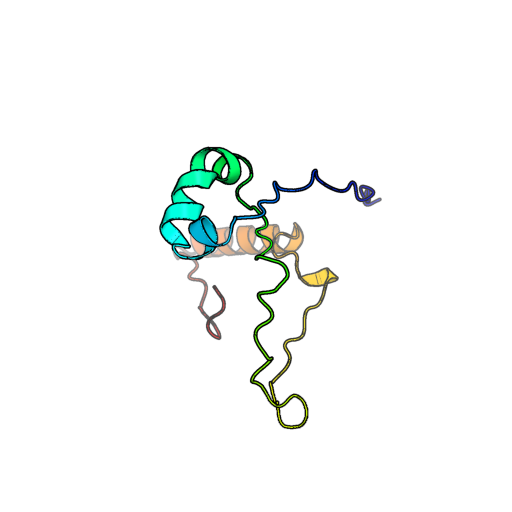 79 ARG A N 1
ATOM 641 C CA . ARG A 1 79 ? -17.044 10.658 18.316 1.00 72.38 79 ARG A CA 1
ATOM 642 C C . ARG A 1 79 ? -17.532 9.984 19.603 1.00 72.38 79 ARG A C 1
ATOM 644 O O . ARG A 1 79 ? -17.074 10.321 20.686 1.00 72.38 79 ARG A O 1
ATOM 651 N N . VAL A 1 80 ? -18.429 9.004 19.480 1.00 81.31 80 VAL A N 1
ATOM 652 C CA . VAL A 1 80 ? -18.940 8.210 20.608 1.00 81.31 80 VAL A CA 1
ATOM 653 C C . VAL A 1 80 ? -17.832 7.380 21.260 1.00 81.31 80 VAL A C 1
ATOM 655 O O . VAL A 1 80 ? -17.703 7.396 22.481 1.00 81.31 80 VAL A O 1
ATOM 658 N N . LYS A 1 81 ? -17.001 6.697 20.466 1.00 79.31 81 LYS A N 1
ATOM 659 C CA . LYS A 1 81 ? -15.900 5.870 20.971 1.00 79.31 81 LYS A CA 1
ATOM 660 C C . LYS A 1 81 ? -14.803 6.720 21.613 1.00 79.31 81 LYS A C 1
ATOM 662 O O . LYS A 1 81 ? -14.313 6.358 22.677 1.00 79.31 81 LYS A O 1
ATOM 667 N N . LEU A 1 82 ? -14.477 7.873 21.025 1.00 83.75 82 LEU A N 1
ATOM 668 C CA . LEU A 1 82 ? -13.531 8.827 21.618 1.00 83.75 82 LEU A CA 1
ATOM 669 C C . LEU A 1 82 ? -14.044 9.391 22.950 1.00 83.75 82 LEU A C 1
ATOM 671 O O . LEU A 1 82 ? -13.315 9.365 23.937 1.00 83.75 82 LEU A O 1
ATOM 675 N N . ASN A 1 83 ? -15.309 9.820 23.006 1.00 86.38 83 ASN A N 1
ATOM 676 C CA . ASN A 1 83 ? -15.925 10.309 24.243 1.00 86.38 83 ASN A CA 1
ATOM 677 C C . ASN A 1 83 ? -15.938 9.237 25.342 1.00 86.38 83 ASN A C 1
ATOM 679 O O . ASN A 1 83 ? -15.690 9.541 26.504 1.00 86.38 83 ASN A O 1
ATOM 683 N N . PHE A 1 84 ? -16.222 7.986 24.980 1.00 87.38 84 PHE A N 1
ATOM 684 C CA . PHE A 1 84 ? -16.207 6.867 25.917 1.00 87.38 84 PHE A CA 1
ATOM 685 C C . PHE A 1 84 ? -14.810 6.632 26.503 1.00 87.38 84 PHE A C 1
ATOM 687 O O . PHE A 1 84 ? -14.666 6.508 27.718 1.00 87.38 84 PHE A O 1
ATOM 694 N N . LEU A 1 85 ? -13.774 6.622 25.658 1.00 87.44 85 LEU A N 1
ATOM 695 C CA . LEU A 1 85 ? -12.389 6.452 26.103 1.00 87.44 85 LEU A CA 1
ATOM 696 C C . LEU A 1 85 ? -11.928 7.608 27.003 1.00 87.44 85 LEU A C 1
ATOM 698 O O . LEU A 1 85 ? -11.289 7.354 28.021 1.00 87.44 85 LEU A O 1
ATOM 702 N N . ASP A 1 86 ? -12.296 8.848 26.670 1.00 87.50 86 ASP A N 1
ATOM 703 C CA . ASP A 1 86 ? -11.997 10.035 27.481 1.00 87.50 86 ASP A CA 1
ATOM 704 C C . ASP A 1 86 ? -12.673 9.980 28.863 1.00 87.50 86 ASP A C 1
ATOM 706 O O . ASP A 1 86 ? -12.023 10.186 29.888 1.00 87.50 86 ASP A O 1
ATOM 710 N N . GLN A 1 87 ? -13.962 9.629 28.923 1.00 90.31 87 GLN A N 1
ATOM 711 C CA . GLN A 1 87 ? -14.680 9.499 30.196 1.00 90.31 87 GLN A CA 1
ATOM 712 C C . GLN A 1 87 ? -14.111 8.382 31.073 1.00 90.31 87 GLN A C 1
ATOM 714 O O . GLN A 1 87 ? -13.959 8.563 32.281 1.00 90.31 87 GLN A O 1
ATOM 719 N N . ILE A 1 88 ? -13.763 7.241 30.476 1.00 90.44 88 ILE A N 1
ATOM 720 C CA . ILE A 1 88 ? -13.146 6.137 31.210 1.00 90.44 88 ILE A CA 1
ATOM 721 C C . ILE A 1 88 ? -11.758 6.522 31.725 1.00 90.44 88 ILE A C 1
ATOM 723 O O . ILE A 1 88 ? -11.432 6.200 32.867 1.00 90.44 88 ILE A O 1
ATOM 727 N N . ALA A 1 89 ? -10.941 7.207 30.921 1.00 89.25 89 ALA A N 1
ATOM 728 C CA . ALA A 1 89 ? -9.630 7.673 31.363 1.00 89.25 89 ALA A CA 1
ATOM 729 C C . ALA A 1 89 ? -9.760 8.595 32.588 1.00 89.25 89 ALA A C 1
ATOM 731 O O . ALA A 1 89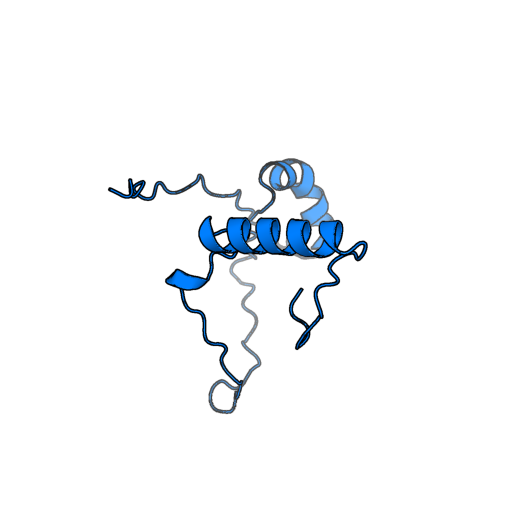 ? -9.127 8.335 33.611 1.00 89.25 89 ALA A O 1
ATOM 732 N N . LYS A 1 90 ? -10.667 9.581 32.527 1.00 91.44 90 LYS A N 1
ATOM 733 C CA . LYS A 1 90 ? -10.974 10.492 33.645 1.00 91.44 90 LYS A CA 1
ATOM 734 C C . LYS A 1 90 ? -11.457 9.755 34.893 1.00 91.44 90 LYS A C 1
ATOM 736 O O . LYS A 1 90 ? -11.040 10.086 36.000 1.00 91.44 90 LYS A O 1
ATOM 741 N N . PHE A 1 91 ? -12.322 8.752 34.731 1.00 92.56 91 PHE A N 1
ATOM 742 C CA . PHE A 1 91 ? -12.801 7.937 35.848 1.00 92.56 91 PHE A CA 1
ATOM 743 C C . PHE A 1 91 ? -11.645 7.247 36.578 1.00 92.56 91 PHE A C 1
ATOM 745 O O . PHE A 1 91 ? -11.552 7.348 37.798 1.00 92.56 91 PHE A O 1
ATOM 752 N N . TRP A 1 92 ? -10.745 6.582 35.849 1.00 91.69 92 TRP A N 1
ATOM 753 C CA . TRP A 1 92 ? -9.614 5.887 36.464 1.00 91.69 92 TRP A CA 1
ATOM 754 C C . TRP A 1 92 ? -8.634 6.852 37.135 1.00 91.69 92 TRP A C 1
ATOM 756 O O . TRP A 1 92 ? -8.208 6.583 38.261 1.00 91.69 92 TRP A O 1
ATOM 766 N N . GLU A 1 93 ? -8.348 7.996 36.506 1.00 91.25 93 GLU A N 1
ATOM 767 C CA . GLU A 1 93 ? -7.495 9.036 37.092 1.00 91.25 93 GLU A CA 1
ATOM 768 C C . GLU A 1 93 ? -8.042 9.547 38.430 1.00 91.25 93 GLU A C 1
ATOM 770 O O . GLU A 1 93 ? -7.282 9.674 39.390 1.00 91.25 93 GLU A O 1
ATOM 775 N N . LEU A 1 94 ? -9.361 9.753 38.536 1.00 92.62 94 LEU A N 1
ATOM 776 C CA . LEU A 1 94 ? -10.014 10.129 39.796 1.00 92.62 94 LEU A CA 1
ATOM 777 C C . LEU A 1 94 ? -9.877 9.057 40.886 1.00 92.62 94 LEU A C 1
ATOM 779 O O . LEU A 1 94 ? -9.844 9.390 42.067 1.00 92.62 94 LEU A O 1
ATOM 783 N N . GLN A 1 95 ? -9.781 7.780 40.510 1.00 91.69 95 GLN A N 1
ATOM 784 C CA . GLN A 1 95 ? -9.532 6.673 41.441 1.00 91.69 95 GLN A CA 1
ATOM 785 C C . GLN A 1 95 ? -8.039 6.507 41.790 1.00 91.69 95 GLN A C 1
ATOM 787 O O . GLN A 1 95 ? -7.669 5.555 42.476 1.00 91.69 95 GLN A O 1
ATOM 792 N N . GLY A 1 96 ? -7.163 7.398 41.311 1.00 89.31 96 GLY A N 1
ATOM 793 C CA . GLY A 1 96 ? -5.721 7.342 41.562 1.00 89.31 96 GLY A CA 1
ATOM 794 C C . GLY A 1 96 ? -4.989 6.258 40.765 1.00 89.31 96 GLY A C 1
ATOM 795 O O . GLY A 1 96 ? -3.847 5.927 41.083 1.00 89.31 96 GLY A O 1
ATOM 796 N N . SER A 1 97 ? -5.619 5.700 39.728 1.00 88.31 97 SER A N 1
ATOM 797 C CA . SER A 1 97 ? -5.033 4.672 38.866 1.00 88.31 97 SER A CA 1
ATOM 798 C C . SER A 1 97 ? -5.022 5.129 37.410 1.00 88.31 97 SER A C 1
ATOM 800 O O . SER A 1 97 ? -5.864 5.898 36.967 1.00 88.31 97 SER A O 1
ATOM 802 N N . LYS A 1 98 ? -4.060 4.654 36.620 1.00 83.56 98 LYS A N 1
ATOM 803 C CA . LYS A 1 98 ? -4.040 4.923 35.176 1.00 83.56 98 LYS A CA 1
ATOM 804 C C . LYS A 1 98 ? -4.652 3.744 34.444 1.00 83.56 98 LYS A C 1
ATOM 806 O O . LYS A 1 98 ? -4.242 2.603 34.672 1.00 83.56 98 LYS A O 1
ATOM 811 N N . ILE A 1 99 ? -5.587 4.016 33.534 1.00 83.44 99 ILE A N 1
ATOM 812 C CA . ILE A 1 99 ? -6.130 2.969 32.672 1.00 83.44 99 ILE A CA 1
ATOM 813 C C . ILE A 1 99 ? -5.002 2.317 31.863 1.00 83.44 99 ILE A C 1
ATOM 815 O O . ILE A 1 99 ? -4.216 2.987 31.194 1.00 83.44 99 ILE A O 1
ATOM 819 N N . ARG A 1 100 ? -4.928 0.987 31.926 1.00 81.69 100 ARG A N 1
ATOM 820 C CA . ARG A 1 100 ? -4.090 0.175 31.044 1.00 81.69 100 ARG A CA 1
ATOM 821 C C . ARG A 1 100 ? -5.007 -0.595 30.116 1.00 81.69 100 ARG A C 1
ATOM 823 O O . ARG A 1 100 ? -5.736 -1.476 30.564 1.00 81.69 100 ARG A O 1
ATOM 830 N N . PHE A 1 101 ? -4.984 -0.254 28.834 1.00 82.25 101 PHE A N 1
ATOM 831 C CA . PHE A 1 101 ? -5.753 -0.989 27.840 1.00 82.25 101 PHE A CA 1
ATOM 832 C C . PHE A 1 101 ? -5.142 -2.384 27.655 1.00 82.25 101 PHE A C 1
ATOM 834 O O . PHE A 1 101 ? -3.956 -2.483 27.328 1.00 82.25 101 PHE A O 1
ATOM 841 N N . PRO A 1 102 ? -5.905 -3.466 27.890 1.00 82.88 102 PRO A N 1
ATOM 842 C CA . PRO A 1 102 ? -5.405 -4.812 27.674 1.00 82.88 102 PRO A CA 1
ATOM 843 C C . PRO A 1 102 ? -5.259 -5.073 26.175 1.00 82.88 102 PRO A C 1
ATOM 845 O O . PRO A 1 102 ? -6.107 -4.685 25.372 1.00 82.88 102 PRO A O 1
ATOM 848 N N . HIS A 1 103 ? -4.188 -5.764 25.800 1.00 75.06 103 HIS A N 1
ATOM 849 C CA . HIS A 1 103 ? -3.981 -6.201 24.427 1.00 75.06 103 HIS A CA 1
ATOM 850 C C . HIS A 1 103 ? -4.619 -7.580 24.254 1.00 75.06 103 HIS A C 1
ATOM 852 O O . HIS A 1 103 ? -4.176 -8.554 24.863 1.00 75.06 103 HIS A O 1
ATOM 858 N N . VAL A 1 104 ? -5.673 -7.663 23.447 1.00 77.44 104 VAL A N 1
ATOM 859 C CA . VAL A 1 104 ? -6.398 -8.912 23.187 1.00 77.44 104 VAL A CA 1
ATOM 860 C C . VAL A 1 104 ? -6.209 -9.271 21.714 1.00 77.44 104 VAL A C 1
ATOM 862 O O . VAL A 1 104 ? -6.427 -8.443 20.836 1.00 77.44 104 VAL A O 1
ATOM 865 N N . GLU A 1 105 ? -5.748 -10.495 21.446 1.00 59.00 105 GLU A N 1
ATOM 866 C CA . GLU A 1 105 ? -5.614 -11.069 20.094 1.00 59.00 105 GLU A CA 1
ATOM 867 C C . GLU A 1 105 ? -4.802 -10.243 19.066 1.00 59.00 105 GLU A C 1
ATOM 869 O O . GLU A 1 105 ? -5.234 -10.049 17.931 1.00 59.00 105 GLU A O 1
ATOM 874 N N . ARG A 1 106 ? -3.581 -9.802 19.421 1.00 59.09 106 ARG A N 1
ATOM 875 C CA . ARG A 1 106 ? -2.583 -9.217 18.483 1.00 59.09 106 ARG A CA 1
ATOM 876 C C . ARG A 1 106 ? -3.105 -8.075 17.582 1.00 59.09 106 ARG A C 1
ATOM 878 O O . ARG A 1 106 ? -2.579 -7.877 16.485 1.00 59.09 106 ARG A O 1
ATOM 885 N N . LYS A 1 107 ? -4.129 -7.331 18.001 1.00 54.72 107 LYS A N 1
ATOM 886 C CA . LYS A 1 107 ? -4.578 -6.126 17.294 1.00 54.72 107 LYS A CA 1
ATOM 887 C C . LYS A 1 107 ? -3.876 -4.901 17.884 1.00 54.72 107 LYS A C 1
ATOM 889 O O . LYS A 1 107 ? -4.220 -4.490 18.989 1.00 54.72 107 LYS A O 1
ATOM 894 N N . ILE A 1 108 ? -2.897 -4.377 17.138 1.00 46.81 108 ILE A N 1
ATOM 895 C CA . ILE A 1 108 ? -2.325 -3.029 17.316 1.00 46.81 108 ILE A CA 1
ATOM 896 C C . ILE A 1 108 ? -3.402 -1.993 16.997 1.00 46.81 108 ILE A C 1
ATOM 898 O O . ILE A 1 108 ? -4.122 -2.207 15.993 1.00 46.81 108 ILE A O 1
#